Protein AF-A0A947B5B5-F1 (afdb_monomer_lite)

pLDDT: mean 92.44, std 7.15, range [61.03, 98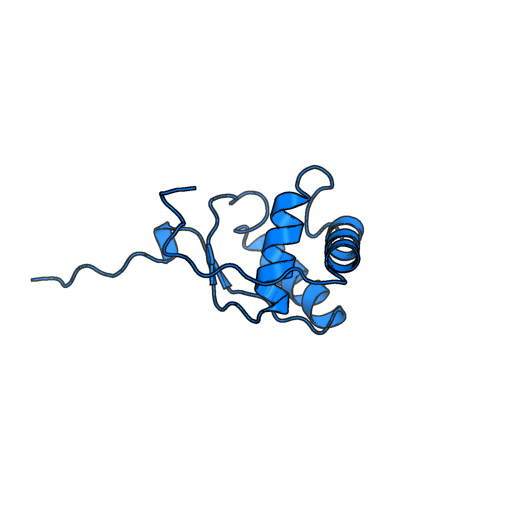.44]

Foldseek 3Di:
DVVCPPPDDDDDDPCLVVQLVLCCVLPLDPPVPSVVSSLQSVCFAVVPQEDEDPCCVRQVPPVSQVVSCVSCVVVVTHGHHYDYVVVVDDPDPDD

Structure (mmCIF, N/CA/C/O backbone):
data_AF-A0A947B5B5-F1
#
_entry.id   AF-A0A947B5B5-F1
#
loop_
_atom_site.group_PDB
_atom_site.id
_atom_site.type_symbol
_atom_site.label_atom_id
_atom_site.label_alt_id
_atom_site.label_comp_id
_atom_site.label_asym_id
_atom_site.label_entity_id
_atom_site.label_seq_id
_atom_site.pdbx_PDB_ins_code
_atom_site.Cartn_x
_atom_site.Cartn_y
_atom_site.Cartn_z
_atom_site.occupancy
_atom_site.B_iso_or_equiv
_atom_site.auth_seq_id
_atom_site.auth_comp_id
_atom_site.auth_asym_id
_atom_site.auth_atom_id
_atom_site.pdbx_PDB_model_num
ATOM 1 N N . LEU A 1 1 ? -8.585 -14.665 16.775 1.00 67.06 1 LEU A N 1
ATOM 2 C CA . LEU A 1 1 ? -9.285 -13.564 16.065 1.00 67.06 1 LEU A CA 1
ATOM 3 C C . LEU A 1 1 ? -10.072 -12.613 16.991 1.00 67.06 1 LEU A C 1
ATOM 5 O O . LEU A 1 1 ? -10.654 -11.665 16.486 1.00 67.06 1 LEU A O 1
ATOM 9 N N . ALA A 1 2 ? -10.053 -12.772 18.326 1.00 85.50 2 ALA A N 1
ATOM 10 C CA . ALA A 1 2 ? -10.834 -11.923 19.244 1.00 85.50 2 ALA A CA 1
ATOM 11 C C . ALA A 1 2 ? -10.512 -10.415 19.168 1.00 85.50 2 ALA A C 1
ATOM 13 O O . ALA A 1 2 ? -11.401 -9.599 19.363 1.00 85.50 2 ALA A O 1
ATOM 14 N N . LEU A 1 3 ? -9.268 -10.043 18.840 1.00 89.12 3 LEU A N 1
ATOM 15 C CA . LEU A 1 3 ? -8.840 -8.640 18.736 1.00 89.12 3 LEU A CA 1
ATOM 16 C C . LEU A 1 3 ? -9.349 -7.921 17.475 1.00 89.12 3 LEU A C 1
ATOM 18 O O . LEU A 1 3 ? -9.313 -6.699 17.424 1.00 89.12 3 LEU A O 1
ATOM 22 N N . VAL A 1 4 ? -9.810 -8.663 16.464 1.00 88.81 4 VAL A N 1
ATOM 23 C CA . VAL A 1 4 ? -10.283 -8.106 15.182 1.00 88.81 4 VAL A CA 1
ATOM 24 C C . VAL A 1 4 ? -11.781 -8.327 14.963 1.00 88.81 4 VAL A C 1
ATOM 26 O O . VAL A 1 4 ? -12.295 -8.013 13.899 1.00 88.81 4 VAL A O 1
ATOM 29 N N . SER A 1 5 ? -12.502 -8.844 15.964 1.00 8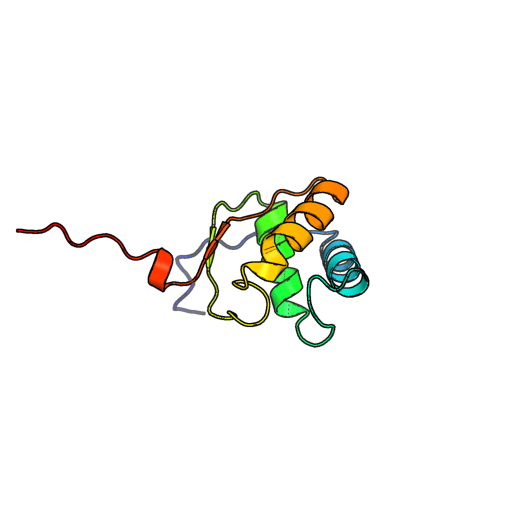9.88 5 SER A N 1
ATOM 30 C CA . SER A 1 5 ? -13.934 -9.164 15.856 1.00 89.88 5 SER A CA 1
ATOM 31 C C . SER A 1 5 ? -14.827 -7.941 15.619 1.00 89.88 5 SER A C 1
ATOM 33 O O . SER A 1 5 ? -15.911 -8.084 15.066 1.00 89.88 5 SER A O 1
ATOM 35 N N . GLY A 1 6 ? -14.377 -6.747 16.015 1.00 92.69 6 GLY A N 1
ATOM 36 C CA . GLY A 1 6 ? -15.068 -5.479 15.764 1.00 92.69 6 GLY A CA 1
ATOM 37 C C . GLY A 1 6 ? -14.709 -4.808 14.433 1.00 92.69 6 GLY A C 1
ATOM 38 O O . GLY A 1 6 ? -15.173 -3.699 14.182 1.00 92.69 6 GLY A O 1
ATOM 39 N N . ILE A 1 7 ? -13.862 -5.428 13.605 1.00 90.56 7 ILE A N 1
ATOM 40 C CA . ILE A 1 7 ? -13.406 -4.862 12.331 1.00 90.56 7 ILE A CA 1
ATOM 41 C C . ILE A 1 7 ? -14.154 -5.551 11.193 1.00 90.56 7 ILE A C 1
ATOM 43 O O . ILE A 1 7 ? -14.092 -6.772 11.044 1.00 90.56 7 ILE A O 1
ATOM 47 N N . SER A 1 8 ? -14.834 -4.762 10.363 1.00 90.94 8 SER A N 1
ATOM 48 C CA . SER A 1 8 ? -15.475 -5.267 9.149 1.00 90.94 8 SER A CA 1
ATOM 49 C C . SER A 1 8 ? -14.434 -5.848 8.194 1.00 90.94 8 SER A C 1
ATOM 51 O O . SER A 1 8 ? -13.437 -5.200 7.875 1.00 90.94 8 SER A O 1
ATOM 53 N N . SER A 1 9 ? -14.681 -7.067 7.719 1.00 90.75 9 SER A N 1
ATOM 54 C CA . SER A 1 9 ? -13.851 -7.708 6.701 1.00 90.75 9 SER A CA 1
ATOM 55 C C . SER A 1 9 ? -14.268 -7.240 5.306 1.00 90.75 9 SER A C 1
ATOM 57 O O . SER A 1 9 ? -15.458 -7.081 5.030 1.00 90.75 9 SER A O 1
ATOM 59 N N . LEU A 1 10 ? -13.287 -7.014 4.434 1.00 91.81 10 LEU A N 1
ATOM 60 C CA . LEU A 1 10 ? -13.530 -6.780 3.015 1.00 91.81 10 LEU A CA 1
ATOM 61 C C . LEU A 1 10 ? -13.789 -8.116 2.322 1.00 91.81 10 LEU A C 1
ATOM 63 O O . LEU A 1 10 ? -13.158 -9.124 2.646 1.00 91.81 10 LEU A O 1
ATOM 67 N N . SER A 1 11 ? -14.710 -8.120 1.362 1.00 94.06 11 SER A N 1
ATOM 68 C CA . SER A 1 11 ? -14.941 -9.299 0.530 1.00 94.06 11 SER A CA 1
ATOM 69 C C . SER A 1 11 ? -13.691 -9.630 -0.296 1.00 94.06 11 SER A C 1
ATOM 71 O O . SER A 1 11 ? -12.926 -8.726 -0.631 1.00 94.06 11 SER A O 1
ATOM 73 N N . PRO A 1 12 ? -13.464 -10.905 -0.643 1.00 92.50 12 PRO A N 1
ATOM 74 C CA . PRO A 1 12 ? -12.409 -11.261 -1.578 1.00 92.50 12 PRO A CA 1
ATOM 75 C C . PRO A 1 12 ? -12.605 -10.571 -2.930 1.00 92.50 12 PRO A C 1
ATOM 77 O O . PRO A 1 12 ? -13.731 -10.458 -3.416 1.00 92.50 12 PRO A O 1
ATOM 80 N N . ILE A 1 13 ? -11.506 -10.128 -3.535 1.00 92.81 13 ILE A N 1
ATOM 81 C CA . ILE A 1 13 ? -11.493 -9.589 -4.898 1.00 92.81 13 ILE A CA 1
ATOM 82 C C . ILE A 1 13 ? -11.188 -10.751 -5.841 1.00 92.81 13 ILE A C 1
ATOM 84 O O . ILE A 1 13 ? -10.168 -11.414 -5.667 1.00 92.81 13 ILE A O 1
ATOM 88 N N . GLU A 1 14 ? -12.050 -10.996 -6.829 1.00 91.00 14 GLU A N 1
ATOM 89 C CA . GLU A 1 14 ? -11.868 -12.102 -7.785 1.00 91.00 14 GLU A CA 1
ATOM 90 C C . GLU A 1 14 ? -10.563 -11.970 -8.586 1.00 91.00 14 GLU A C 1
ATOM 92 O O . GLU A 1 14 ? -9.869 -12.957 -8.796 1.00 91.00 14 GLU A O 1
ATOM 97 N N . ASP A 1 15 ? -10.188 -10.743 -8.958 1.00 92.06 15 ASP A N 1
ATOM 98 C CA . ASP A 1 15 ? -9.004 -10.442 -9.776 1.00 92.06 15 ASP A CA 1
ATOM 99 C C . ASP A 1 15 ? -7.757 -10.061 -8.945 1.00 92.06 15 ASP A C 1
ATOM 101 O O . ASP A 1 15 ? -6.845 -9.378 -9.414 1.00 92.06 15 ASP A O 1
ATOM 105 N N . LEU A 1 16 ? -7.714 -10.453 -7.665 1.00 94.88 16 LEU A N 1
ATOM 106 C CA . LEU A 1 16 ? -6.620 -10.072 -6.764 1.00 94.88 16 LEU A CA 1
ATOM 107 C C . LEU A 1 16 ? -5.258 -10.559 -7.267 1.00 94.88 16 LEU A C 1
ATOM 109 O O . LEU A 1 16 ? -4.290 -9.794 -7.258 1.00 94.88 16 LEU A O 1
ATOM 113 N N . ASP A 1 17 ? -5.188 -11.824 -7.679 1.00 94.62 17 ASP A N 1
ATOM 114 C CA . ASP A 1 17 ? -3.938 -12.456 -8.097 1.00 94.62 17 ASP A CA 1
ATOM 115 C C . ASP A 1 17 ? -3.351 -11.738 -9.313 1.00 94.62 17 ASP A C 1
ATOM 117 O O . ASP A 1 17 ? -2.157 -11.444 -9.332 1.00 94.62 17 ASP A O 1
ATOM 121 N N . HIS A 1 18 ? -4.197 -11.329 -10.262 1.00 96.69 18 HIS A N 1
ATOM 122 C CA . HIS A 1 18 ? -3.772 -10.549 -11.417 1.00 96.69 18 HIS A CA 1
ATOM 123 C C . HIS A 1 18 ? -3.168 -9.196 -11.016 1.00 96.69 18 HIS A C 1
ATOM 125 O O . HIS A 1 18 ? -2.080 -8.837 -11.471 1.00 96.69 18 HIS A O 1
ATOM 131 N N . ILE A 1 19 ? -3.824 -8.447 -10.122 1.00 97.25 19 ILE A N 1
ATOM 132 C CA . ILE A 1 19 ? -3.310 -7.149 -9.653 1.00 97.25 19 ILE A CA 1
ATOM 133 C C . ILE A 1 19 ? -1.951 -7.331 -8.959 1.00 97.25 19 ILE A C 1
ATOM 135 O O . ILE A 1 19 ? -1.007 -6.573 -9.204 1.00 97.25 19 ILE A O 1
ATOM 139 N N . VAL A 1 20 ? -1.827 -8.357 -8.113 1.00 96.69 20 VAL A N 1
ATOM 140 C CA . VAL A 1 20 ? -0.578 -8.682 -7.410 1.00 96.69 20 VAL A CA 1
ATOM 141 C C . VAL A 1 20 ? 0.524 -9.076 -8.392 1.00 96.69 20 VAL A C 1
ATOM 143 O O . VAL A 1 20 ? 1.656 -8.604 -8.262 1.00 96.69 20 VAL A O 1
ATOM 146 N N . GLU A 1 21 ? 0.210 -9.888 -9.400 1.00 96.62 21 GLU A N 1
ATOM 147 C CA . GLU A 1 21 ? 1.139 -10.248 -10.469 1.00 96.62 21 GLU A CA 1
ATOM 148 C C . GLU A 1 21 ? 1.625 -9.014 -11.229 1.00 96.62 21 GLU A C 1
ATOM 150 O O . GLU A 1 21 ? 2.832 -8.865 -11.431 1.00 96.62 21 GLU A O 1
ATOM 155 N N . VAL A 1 22 ? 0.731 -8.081 -11.579 1.00 97.69 22 VAL A N 1
ATOM 156 C CA . VAL A 1 22 ? 1.105 -6.817 -12.229 1.00 97.69 22 VAL A CA 1
ATOM 157 C C . VAL A 1 22 ? 2.034 -5.997 -11.333 1.00 97.69 22 VAL A C 1
ATOM 159 O O . VAL A 1 22 ? 3.053 -5.491 -11.815 1.00 97.69 22 VAL A O 1
ATOM 162 N N . TYR A 1 23 ? 1.750 -5.885 -10.034 1.00 97.31 23 TYR A N 1
ATOM 163 C CA . TYR A 1 23 ? 2.625 -5.186 -9.087 1.00 97.31 23 TYR A CA 1
ATOM 164 C C . TYR A 1 23 ? 4.018 -5.809 -9.011 1.00 97.31 23 TYR A C 1
ATOM 166 O O . TYR A 1 23 ? 5.021 -5.092 -9.016 1.00 97.31 23 TYR A O 1
ATOM 174 N N . VAL A 1 24 ? 4.099 -7.134 -8.962 1.00 95.62 24 VAL A N 1
ATOM 175 C CA . VAL A 1 24 ? 5.369 -7.860 -8.900 1.00 95.62 24 VAL A CA 1
ATOM 176 C C . VAL A 1 24 ? 6.139 -7.745 -10.218 1.00 95.62 24 VAL A C 1
ATOM 178 O O . VAL A 1 24 ? 7.337 -7.455 -10.202 1.00 95.62 24 VAL A O 1
ATOM 181 N N . ALA A 1 25 ? 5.468 -7.921 -11.358 1.00 96.94 25 ALA A N 1
ATOM 182 C CA . ALA A 1 25 ? 6.066 -7.828 -12.690 1.00 96.94 25 ALA A CA 1
ATOM 183 C C . ALA A 1 25 ? 6.601 -6.422 -12.994 1.00 96.94 25 ALA A C 1
ATOM 185 O O . ALA A 1 25 ? 7.612 -6.278 -13.677 1.00 96.94 25 ALA A O 1
ATOM 186 N N . ASN A 1 26 ? 5.958 -5.38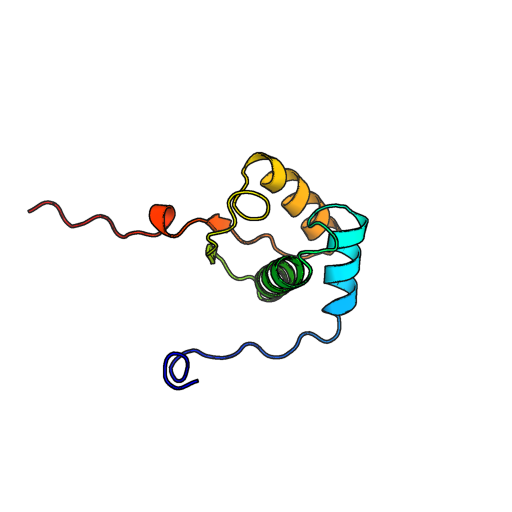9 -12.443 1.00 96.56 26 ASN A N 1
ATOM 187 C CA . ASN A 1 26 ? 6.396 -4.003 -12.567 1.00 96.56 26 ASN A CA 1
ATOM 188 C C . ASN A 1 26 ? 7.285 -3.547 -11.400 1.00 96.56 26 ASN A C 1
ATOM 190 O O . ASN A 1 26 ? 7.537 -2.359 -11.278 1.00 96.56 26 ASN A O 1
ATOM 194 N N . TYR A 1 27 ? 7.787 -4.436 -10.536 1.00 94.12 27 TYR A N 1
ATOM 195 C CA . TYR A 1 27 ? 8.681 -4.078 -9.419 1.00 94.12 27 TYR A CA 1
ATOM 196 C C . TYR A 1 27 ? 8.093 -3.053 -8.425 1.00 94.12 27 TYR A C 1
ATOM 198 O O . TYR A 1 27 ? 8.823 -2.355 -7.702 1.00 94.12 27 TYR A O 1
ATOM 206 N N . VAL A 1 28 ? 6.763 -2.971 -8.338 1.00 95.00 28 VAL A N 1
ATOM 207 C CA . VAL A 1 28 ? 6.080 -2.229 -7.274 1.00 95.00 28 VAL A CA 1
ATOM 208 C C . VAL A 1 28 ? 6.431 -2.862 -5.935 1.00 95.00 28 VAL A C 1
ATOM 210 O O . VAL A 1 28 ? 6.867 -2.149 -5.033 1.00 95.00 28 VAL A O 1
ATOM 213 N N . MET A 1 29 ? 6.374 -4.190 -5.843 1.00 93.00 29 MET A N 1
ATOM 214 C CA . MET A 1 29 ? 6.843 -4.965 -4.694 1.00 93.00 29 MET A CA 1
ATOM 215 C C . MET A 1 29 ? 7.786 -6.085 -5.141 1.00 93.00 29 MET A C 1
ATOM 217 O O . MET A 1 29 ? 7.638 -6.607 -6.247 1.00 93.00 29 MET A O 1
ATOM 221 N N . PRO A 1 30 ? 8.771 -6.470 -4.310 1.00 87.75 30 PRO A N 1
ATOM 222 C CA . PRO A 1 30 ? 9.584 -7.645 -4.591 1.00 87.75 30 PRO A CA 1
ATOM 223 C C . PRO A 1 30 ? 8.739 -8.923 -4.495 1.00 87.75 30 PRO A C 1
ATOM 225 O O . PRO A 1 30 ? 7.784 -8.994 -3.722 1.00 87.75 30 PRO A O 1
ATOM 228 N N . LYS A 1 31 ? 9.144 -9.972 -5.224 1.00 83.50 31 LYS A N 1
ATOM 229 C CA . LYS A 1 31 ? 8.468 -11.286 -5.238 1.00 83.50 31 LYS A CA 1
ATOM 230 C C . LYS A 1 31 ? 8.303 -11.922 -3.854 1.00 83.50 31 LYS A C 1
ATOM 232 O O . LYS A 1 31 ? 7.391 -12.708 -3.657 1.00 83.50 31 LYS A O 1
ATOM 237 N N . SER A 1 32 ? 9.179 -11.604 -2.904 1.00 85.88 32 SER A N 1
ATOM 238 C CA . SER A 1 32 ? 9.107 -12.111 -1.530 1.00 85.88 32 SER A CA 1
ATOM 239 C C . SER A 1 32 ? 8.037 -11.427 -0.669 1.00 85.88 32 SER A C 1
ATOM 241 O O . SER A 1 32 ? 7.729 -11.931 0.405 1.00 85.88 32 SER A O 1
ATOM 243 N N . LEU A 1 33 ? 7.472 -10.298 -1.114 1.00 84.94 33 LEU A N 1
ATOM 244 C CA . LEU A 1 33 ? 6.499 -9.491 -0.367 1.00 84.94 33 LEU A CA 1
ATOM 245 C C . LEU A 1 33 ? 5.129 -9.462 -1.061 1.00 84.94 33 LEU A C 1
ATOM 247 O O . LEU A 1 33 ? 4.499 -8.411 -1.189 1.00 84.94 33 LEU A O 1
ATOM 251 N N . THR A 1 34 ? 4.644 -10.625 -1.501 1.00 85.56 34 THR A N 1
ATOM 252 C CA . THR A 1 34 ? 3.309 -10.759 -2.116 1.00 85.56 34 THR A CA 1
ATOM 253 C C . THR A 1 34 ? 2.184 -10.339 -1.171 1.00 85.56 34 THR A C 1
ATOM 255 O O . THR A 1 34 ? 1.201 -9.760 -1.621 1.00 85.56 34 THR A O 1
ATOM 258 N N . GLY A 1 35 ? 2.349 -10.539 0.141 1.00 90.19 35 GLY A N 1
ATOM 259 C CA . GLY A 1 35 ? 1.396 -10.053 1.141 1.00 90.19 35 GLY A CA 1
ATOM 260 C C . GLY A 1 35 ? 1.225 -8.531 1.112 1.00 90.19 35 GLY A C 1
ATOM 261 O O . GLY A 1 35 ? 0.102 -8.040 1.130 1.00 90.19 35 GLY A O 1
ATOM 262 N N . ASP A 1 36 ? 2.312 -7.765 1.005 1.00 93.06 36 ASP A N 1
ATOM 263 C CA . ASP A 1 36 ? 2.243 -6.297 0.923 1.00 93.06 36 ASP A CA 1
ATOM 264 C C . ASP A 1 36 ? 1.640 -5.826 -0.404 1.00 93.06 36 ASP A C 1
ATOM 266 O O . ASP A 1 36 ? 0.871 -4.863 -0.431 1.00 93.06 36 ASP A O 1
ATOM 270 N N . ALA A 1 37 ? 1.943 -6.532 -1.498 1.00 95.56 37 ALA A N 1
ATOM 271 C CA . ALA A 1 37 ? 1.308 -6.297 -2.789 1.00 95.56 37 ALA A CA 1
ATOM 272 C C . ALA A 1 37 ? -0.213 -6.517 -2.711 1.00 95.56 37 ALA A C 1
ATOM 274 O O . ALA A 1 37 ? -0.970 -5.683 -3.205 1.00 95.56 37 ALA A O 1
ATOM 275 N N . ALA A 1 38 ? -0.663 -7.577 -2.030 1.00 95.81 38 ALA A N 1
ATOM 276 C CA . ALA A 1 38 ? -2.081 -7.852 -1.826 1.00 95.81 38 ALA A CA 1
ATOM 277 C C . ALA A 1 38 ? -2.759 -6.769 -0.971 1.00 95.81 38 ALA A C 1
ATOM 279 O O . ALA A 1 38 ? -3.822 -6.280 -1.344 1.00 95.81 38 ALA A O 1
ATOM 280 N N . HIS A 1 39 ? -2.143 -6.319 0.129 1.00 95.56 39 HIS A N 1
ATOM 281 C CA . HIS A 1 39 ? -2.701 -5.225 0.938 1.00 95.56 39 HIS A CA 1
ATOM 282 C C . HIS A 1 39 ? -2.844 -3.924 0.141 1.00 95.56 39 HIS A C 1
ATOM 284 O O . HIS A 1 39 ? -3.868 -3.246 0.246 1.00 95.56 39 HIS A O 1
ATOM 290 N N . LEU A 1 40 ? -1.847 -3.588 -0.685 1.00 97.19 40 LEU A N 1
ATOM 291 C CA . LEU A 1 40 ? -1.936 -2.450 -1.596 1.00 97.19 40 LEU A CA 1
ATOM 292 C C . LEU A 1 40 ? -3.064 -2.642 -2.617 1.00 97.19 40 LEU A C 1
ATOM 294 O O . LEU A 1 40 ? -3.823 -1.707 -2.846 1.00 97.19 40 LEU A O 1
ATOM 298 N N . ALA A 1 41 ? -3.212 -3.841 -3.187 1.00 97.38 41 ALA A N 1
ATOM 299 C CA . ALA A 1 41 ? -4.264 -4.154 -4.153 1.00 97.38 41 ALA A CA 1
ATOM 300 C C . ALA A 1 41 ? -5.659 -3.981 -3.538 1.00 97.38 41 ALA A C 1
ATOM 302 O O . ALA A 1 41 ? -6.487 -3.271 -4.105 1.00 97.38 41 ALA A O 1
ATOM 303 N N . TYR A 1 42 ? -5.889 -4.528 -2.340 1.00 97.62 42 TYR A N 1
ATOM 304 C CA . TYR A 1 42 ? -7.139 -4.344 -1.599 1.00 97.62 42 TYR A CA 1
ATOM 305 C C . TYR A 1 42 ? -7.434 -2.871 -1.320 1.00 97.62 42 TYR A C 1
ATOM 307 O O . TYR A 1 42 ? -8.536 -2.399 -1.598 1.00 97.62 42 TYR A O 1
ATOM 315 N N . ALA A 1 43 ? -6.455 -2.130 -0.796 1.00 97.38 43 ALA A N 1
ATOM 316 C CA . ALA A 1 43 ? -6.637 -0.718 -0.479 1.00 97.38 43 ALA A CA 1
ATOM 317 C C . ALA A 1 43 ? -6.971 0.108 -1.732 1.00 97.38 43 ALA A C 1
ATOM 319 O O . ALA A 1 43 ? -7.866 0.951 -1.706 1.00 97.38 43 ALA A O 1
ATOM 320 N N . SER A 1 44 ? -6.295 -0.181 -2.841 1.00 97.69 44 SER A N 1
ATOM 321 C CA . SER A 1 44 ? -6.510 0.449 -4.141 1.00 97.69 44 SER A CA 1
ATOM 322 C C . SER A 1 44 ? -7.859 0.120 -4.778 1.00 97.69 44 SER A C 1
ATOM 324 O O . SER A 1 44 ? -8.525 1.020 -5.292 1.00 97.69 44 SER A O 1
ATOM 326 N N . TYR A 1 45 ? -8.277 -1.144 -4.731 1.00 97.56 45 TYR A N 1
ATOM 327 C CA . TYR A 1 45 ? -9.543 -1.609 -5.295 1.00 97.56 45 TYR A CA 1
ATOM 328 C C . TYR A 1 45 ? -10.749 -1.049 -4.535 1.00 97.56 45 TYR A C 1
ATOM 330 O O . TYR A 1 45 ? -11.688 -0.532 -5.133 1.00 97.56 45 TYR A O 1
ATOM 338 N N . TYR A 1 46 ? -10.699 -1.076 -3.201 1.00 96.81 46 TYR A N 1
ATOM 339 C CA . TYR A 1 46 ? -11.787 -0.589 -2.350 1.00 96.81 46 TYR A CA 1
ATOM 340 C C . TYR A 1 46 ? -11.777 0.928 -2.115 1.00 96.81 46 TYR A C 1
ATOM 342 O O . TYR A 1 46 ? -12.557 1.420 -1.301 1.00 96.81 46 TYR A O 1
ATOM 350 N N . ASN A 1 47 ? -10.925 1.685 -2.815 1.00 96.56 47 ASN A N 1
ATOM 351 C CA . ASN A 1 47 ? -10.781 3.136 -2.639 1.00 96.56 47 ASN A CA 1
ATOM 352 C C . ASN A 1 47 ? -10.524 3.538 -1.178 1.00 96.56 47 ASN A C 1
ATOM 354 O O . ASN A 1 47 ? -11.036 4.544 -0.677 1.00 96.56 47 ASN A O 1
ATOM 358 N N . VAL A 1 48 ? -9.732 2.731 -0.471 1.00 96.44 48 VAL A N 1
ATOM 359 C CA . VAL A 1 48 ? -9.339 3.011 0.906 1.00 96.44 48 VAL A CA 1
ATOM 360 C C . VAL A 1 48 ? -8.475 4.265 0.909 1.00 96.44 48 VAL A C 1
ATOM 362 O O . VAL A 1 48 ? -7.490 4.367 0.184 1.00 96.44 48 VAL A O 1
ATOM 365 N N . LYS A 1 49 ? -8.829 5.233 1.755 1.00 95.56 49 LYS A N 1
ATOM 366 C CA . LYS A 1 49 ? -8.133 6.523 1.784 1.00 95.56 49 LYS A CA 1
ATOM 367 C C . LYS A 1 49 ? -6.691 6.410 2.289 1.00 95.56 49 LYS A C 1
ATOM 369 O O . LYS A 1 49 ? -5.805 7.043 1.726 1.00 95.56 49 LYS A O 1
ATOM 374 N N . TYR A 1 50 ? -6.465 5.609 3.331 1.00 95.75 50 TYR A N 1
ATOM 375 C CA . TYR A 1 50 ? -5.163 5.456 3.982 1.00 95.75 50 TYR A CA 1
ATOM 376 C C . TYR A 1 50 ? -4.776 3.984 4.104 1.00 95.75 50 TYR A C 1
ATOM 378 O O . TYR A 1 50 ? -5.538 3.193 4.659 1.00 95.75 50 TYR A O 1
ATOM 386 N N . LEU A 1 51 ? -3.573 3.631 3.650 1.00 96.00 51 LEU A N 1
ATOM 387 C CA . LEU A 1 51 ? -2.959 2.329 3.907 1.00 96.00 51 LEU A CA 1
ATOM 388 C C . LEU A 1 51 ? -1.872 2.499 4.967 1.00 96.00 51 LEU A C 1
ATOM 390 O O . LEU A 1 51 ? -0.797 3.035 4.696 1.00 96.00 51 LEU A O 1
ATOM 394 N N . LEU A 1 52 ? -2.173 2.044 6.180 1.00 95.56 52 LEU A N 1
ATOM 395 C CA . LEU A 1 52 ? -1.265 2.127 7.313 1.00 95.56 52 LEU A CA 1
ATOM 396 C C . LEU A 1 52 ? -0.250 0.980 7.298 1.00 95.56 52 LEU A C 1
ATOM 398 O O . LEU A 1 52 ? -0.640 -0.184 7.242 1.00 95.56 52 LEU A O 1
ATOM 402 N N . THR A 1 53 ? 1.046 1.284 7.383 1.00 94.88 53 THR A N 1
ATOM 403 C CA . THR A 1 53 ? 2.102 0.260 7.346 1.00 94.88 53 THR A CA 1
ATOM 404 C C . THR A 1 53 ? 3.360 0.658 8.118 1.00 94.88 53 THR A C 1
ATOM 406 O O . THR A 1 53 ? 3.709 1.832 8.213 1.00 94.88 53 THR A O 1
ATOM 409 N N . TRP A 1 54 ? 4.076 -0.342 8.634 1.00 94.06 54 TRP A N 1
ATOM 410 C CA . TRP A 1 54 ? 5.431 -0.189 9.180 1.00 94.06 54 TRP A CA 1
ATOM 411 C C . TRP A 1 54 ? 6.529 -0.509 8.155 1.00 94.06 54 TRP A C 1
ATOM 413 O O . TRP A 1 54 ? 7.711 -0.331 8.445 1.00 94.06 54 TRP A O 1
ATOM 423 N N . ASN A 1 55 ? 6.174 -0.983 6.955 1.00 91.62 55 ASN A N 1
ATOM 424 C CA . ASN A 1 55 ? 7.155 -1.296 5.923 1.00 91.62 55 ASN A CA 1
ATOM 425 C C . ASN A 1 55 ? 7.626 -0.018 5.210 1.00 91.62 55 ASN A C 1
ATOM 427 O O . ASN A 1 55 ? 7.167 0.313 4.114 1.00 91.62 55 ASN A O 1
ATOM 431 N N . CYS A 1 56 ? 8.578 0.679 5.829 1.00 91.75 56 CYS A N 1
ATOM 432 C CA . CYS A 1 56 ? 9.217 1.878 5.277 1.00 91.75 56 CYS A CA 1
ATOM 433 C C . CYS A 1 56 ? 10.201 1.576 4.135 1.00 91.75 56 CYS A C 1
ATOM 435 O O . CYS A 1 56 ? 10.571 2.478 3.387 1.00 91.75 56 CYS A O 1
ATOM 437 N N . ASN A 1 57 ? 10.620 0.317 3.968 1.00 89.12 57 ASN A N 1
ATOM 438 C CA . ASN A 1 57 ? 11.541 -0.069 2.899 1.00 89.12 57 ASN A CA 1
ATOM 439 C C . ASN A 1 57 ? 10.836 -0.098 1.537 1.00 89.12 57 ASN A C 1
ATOM 441 O O . ASN A 1 57 ? 11.425 0.303 0.528 1.00 89.12 57 ASN A O 1
ATOM 445 N N . HIS A 1 58 ? 9.570 -0.533 1.504 1.00 89.19 58 HIS A N 1
ATOM 446 C CA . HIS A 1 58 ? 8.852 -0.789 0.255 1.00 89.19 58 HIS A CA 1
ATOM 447 C C . HIS A 1 58 ? 7.526 -0.033 0.114 1.00 89.19 58 HIS A C 1
ATOM 449 O O . HIS A 1 58 ? 7.344 0.642 -0.898 1.00 89.19 58 HIS A O 1
ATOM 455 N N . LEU A 1 59 ? 6.604 -0.129 1.078 1.00 93.31 59 LEU A N 1
ATOM 456 C CA . LEU A 1 59 ? 5.291 0.520 0.968 1.00 93.31 59 LEU A CA 1
ATOM 457 C C . LEU A 1 59 ? 5.366 1.998 1.354 1.00 93.31 59 LEU A C 1
ATOM 459 O O . LEU A 1 59 ? 5.151 2.865 0.510 1.00 93.31 59 LEU A O 1
ATOM 463 N N . ALA A 1 60 ? 5.730 2.299 2.602 1.00 93.88 60 ALA A N 1
ATOM 464 C CA . ALA A 1 60 ? 5.877 3.667 3.106 1.00 93.88 60 ALA A CA 1
ATOM 465 C C . ALA A 1 60 ? 7.220 4.302 2.687 1.00 93.88 60 ALA A C 1
ATOM 467 O O . ALA A 1 60 ? 7.872 4.997 3.462 1.00 93.88 60 ALA A O 1
ATOM 468 N N . ASN A 1 61 ? 7.644 4.051 1.446 1.00 93.69 61 ASN A N 1
ATOM 469 C CA . ASN A 1 61 ? 8.838 4.631 0.850 1.00 93.69 61 ASN A CA 1
ATOM 470 C C . ASN A 1 61 ? 8.430 5.711 -0.160 1.00 93.69 61 ASN A C 1
ATOM 472 O O . ASN A 1 61 ? 7.876 5.411 -1.220 1.00 93.69 61 ASN A O 1
ATOM 476 N N . ALA A 1 62 ? 8.742 6.974 0.140 1.00 92.38 62 ALA A N 1
ATOM 477 C CA . ALA A 1 62 ? 8.379 8.110 -0.708 1.00 92.38 62 ALA A CA 1
ATOM 478 C C . ALA A 1 62 ? 8.909 7.986 -2.150 1.00 92.38 62 ALA A C 1
ATOM 480 O O . ALA A 1 62 ? 8.213 8.370 -3.089 1.00 92.38 62 ALA A O 1
ATOM 481 N N . ASN A 1 63 ? 10.077 7.361 -2.344 1.00 92.75 63 ASN A N 1
ATOM 482 C CA . ASN A 1 63 ? 10.664 7.149 -3.672 1.00 92.75 63 ASN A CA 1
ATOM 483 C C . ASN A 1 63 ? 9.846 6.176 -4.536 1.00 92.75 63 ASN A C 1
ATOM 485 O O . ASN A 1 63 ? 9.964 6.177 -5.758 1.00 92.75 63 ASN A O 1
ATOM 489 N N . LYS A 1 64 ? 9.001 5.340 -3.918 1.00 93.06 64 LYS A N 1
ATOM 490 C CA . LYS A 1 64 ? 8.146 4.372 -4.618 1.00 93.06 64 LYS A CA 1
ATOM 491 C C . LYS A 1 64 ? 6.740 4.899 -4.885 1.00 93.06 64 LYS A C 1
ATOM 493 O O . LYS A 1 64 ? 6.053 4.344 -5.739 1.00 93.06 64 LYS A O 1
ATOM 498 N N . ARG A 1 65 ? 6.326 5.986 -4.223 1.00 93.81 65 ARG A N 1
ATOM 499 C CA . ARG A 1 65 ? 4.967 6.542 -4.325 1.00 93.81 65 ARG A CA 1
ATOM 500 C C . ARG A 1 65 ? 4.568 6.855 -5.767 1.00 93.81 65 ARG A C 1
ATOM 502 O O . ARG A 1 65 ? 3.512 6.415 -6.204 1.00 93.81 65 ARG A O 1
ATOM 509 N N . GLY A 1 66 ? 5.418 7.568 -6.508 1.00 96.62 66 GLY A N 1
ATOM 510 C CA . GLY A 1 66 ? 5.131 7.915 -7.904 1.00 96.62 66 GLY A CA 1
ATOM 511 C C . GLY A 1 66 ? 4.987 6.680 -8.796 1.00 96.62 66 GLY A C 1
ATOM 512 O O . GLY A 1 66 ? 4.085 6.608 -9.625 1.00 96.62 66 GLY A O 1
ATOM 513 N N . HIS A 1 67 ? 5.822 5.663 -8.573 1.00 97.31 67 HIS A N 1
ATOM 514 C CA . HIS A 1 67 ? 5.735 4.410 -9.316 1.00 97.31 67 HIS A CA 1
ATOM 515 C C . HIS A 1 67 ? 4.425 3.662 -9.023 1.00 97.31 67 HIS A C 1
ATOM 517 O O . HIS A 1 67 ? 3.742 3.251 -9.957 1.00 97.31 67 HIS A O 1
ATOM 523 N N . ILE A 1 68 ? 4.032 3.553 -7.750 1.00 97.56 68 ILE A N 1
ATOM 524 C CA . ILE A 1 68 ? 2.750 2.952 -7.349 1.00 97.56 68 ILE A CA 1
ATOM 525 C C . ILE A 1 68 ? 1.579 3.670 -8.034 1.00 97.56 68 ILE A C 1
ATOM 527 O O . ILE A 1 68 ? 0.710 3.020 -8.605 1.00 97.56 68 ILE A O 1
ATOM 531 N N . GLN A 1 69 ? 1.584 5.007 -8.034 1.00 98.06 69 GLN A N 1
ATOM 532 C CA . GLN A 1 69 ? 0.537 5.807 -8.677 1.00 98.06 69 GLN A CA 1
ATOM 533 C C . GLN A 1 69 ? 0.418 5.5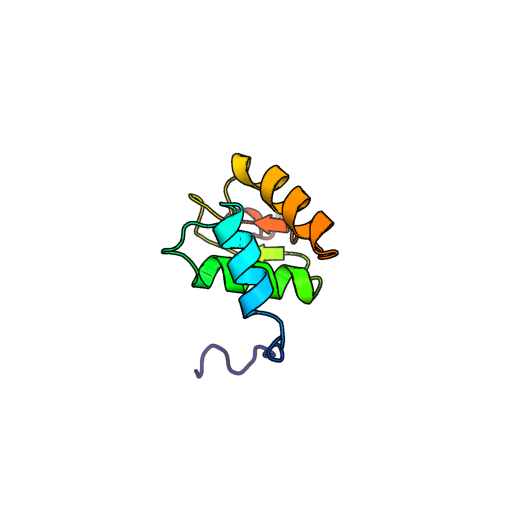21 -10.175 1.00 98.06 69 GLN A C 1
ATOM 535 O O . GLN A 1 69 ? -0.687 5.349 -10.680 1.00 98.06 69 GLN A O 1
ATOM 540 N N . ILE A 1 70 ? 1.546 5.425 -10.883 1.00 98.44 70 ILE A N 1
ATOM 541 C CA . ILE A 1 70 ? 1.561 5.128 -12.321 1.00 98.44 70 ILE A CA 1
ATOM 542 C C . ILE A 1 70 ? 0.981 3.738 -12.601 1.00 98.44 70 ILE A C 1
ATOM 544 O O . ILE A 1 70 ? 0.174 3.591 -13.518 1.00 98.44 70 ILE A O 1
ATOM 548 N N . ILE A 1 71 ? 1.385 2.720 -11.837 1.00 98.44 71 ILE A N 1
ATOM 549 C CA . ILE A 1 71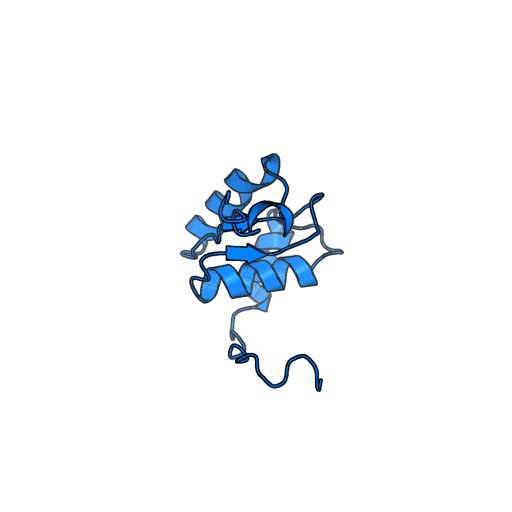 ? 0.911 1.349 -12.060 1.00 98.44 71 ILE A CA 1
ATOM 550 C C . ILE A 1 71 ? -0.576 1.222 -11.729 1.00 98.44 71 ILE A C 1
ATOM 552 O O . ILE A 1 71 ? -1.326 0.690 -12.543 1.00 98.44 71 ILE A O 1
ATOM 556 N N . ASN A 1 72 ? -1.033 1.787 -10.612 1.00 98.25 72 ASN A N 1
ATOM 557 C CA . ASN A 1 72 ? -2.453 1.779 -10.264 1.00 98.25 72 ASN A CA 1
ATOM 558 C C . ASN A 1 72 ? -3.299 2.518 -11.303 1.00 98.25 72 ASN A C 1
ATOM 560 O O . ASN A 1 72 ? -4.332 2.000 -11.712 1.00 98.25 72 ASN A O 1
ATOM 564 N N . ALA A 1 73 ? -2.843 3.677 -11.790 1.00 98.38 73 ALA A N 1
ATOM 565 C CA . ALA A 1 73 ? -3.549 4.424 -12.827 1.00 98.38 73 ALA A CA 1
ATOM 566 C C . ALA A 1 73 ? -3.708 3.611 -14.123 1.00 98.38 73 ALA A C 1
ATOM 568 O O . ALA A 1 73 ? -4.768 3.650 -14.741 1.00 98.38 73 ALA A O 1
ATOM 569 N N . ARG A 1 74 ? -2.691 2.828 -14.514 1.00 98.06 74 ARG A N 1
ATOM 570 C CA . ARG A 1 74 ? -2.774 1.916 -15.672 1.00 98.06 74 ARG A CA 1
ATOM 571 C C . ARG A 1 74 ? -3.787 0.791 -15.470 1.00 98.06 74 ARG A C 1
ATOM 573 O O . ARG A 1 74 ? -4.388 0.355 -16.443 1.00 98.06 74 ARG A O 1
ATOM 580 N N . LEU A 1 75 ? -3.971 0.346 -14.229 1.00 97.25 75 LEU A N 1
ATOM 581 C CA . LEU A 1 75 ? -4.973 -0.652 -13.850 1.00 97.25 75 LEU A CA 1
ATOM 582 C C . LEU A 1 75 ? -6.364 -0.041 -13.604 1.00 97.25 75 LEU A C 1
ATOM 584 O O . LEU A 1 75 ? -7.296 -0.768 -13.280 1.00 97.25 75 LEU A O 1
ATOM 588 N N . GLY A 1 76 ? -6.519 1.284 -13.714 1.00 97.69 76 GLY A N 1
ATOM 589 C CA . GLY A 1 76 ? -7.767 1.973 -13.372 1.00 97.69 76 GLY A CA 1
ATOM 590 C C . GLY A 1 76 ? -8.091 1.969 -11.872 1.00 97.69 76 GLY A C 1
ATOM 591 O O . GLY A 1 76 ? -9.242 2.171 -11.494 1.00 97.69 76 GLY A O 1
ATOM 592 N N . LEU A 1 77 ? -7.097 1.736 -11.011 1.00 98.00 77 LEU A N 1
ATOM 593 C CA . LEU A 1 77 ? -7.253 1.654 -9.561 1.00 98.00 77 LEU A CA 1
ATOM 594 C C . LEU A 1 77 ? -6.879 2.968 -8.872 1.00 98.00 77 LEU A C 1
ATOM 596 O O . LEU A 1 77 ? -6.022 3.724 -9.338 1.00 98.00 77 LEU A O 1
ATOM 600 N N . SER A 1 78 ? -7.454 3.204 -7.692 1.00 97.94 78 SER A N 1
ATOM 601 C CA . SER A 1 78 ? -7.015 4.305 -6.833 1.00 97.94 78 SER A CA 1
ATOM 602 C C . SER A 1 78 ? -5.654 4.011 -6.194 1.00 97.94 78 SER A C 1
ATOM 604 O O . SER A 1 78 ? -5.217 2.861 -6.079 1.00 97.94 78 SER A O 1
ATOM 606 N N . THR A 1 79 ? -4.956 5.049 -5.740 1.00 98.12 79 THR A N 1
ATOM 607 C CA . THR A 1 79 ? -3.767 4.880 -4.897 1.00 98.12 79 THR A CA 1
ATOM 608 C C . THR A 1 79 ? -4.064 5.425 -3.508 1.00 98.12 79 THR A C 1
ATOM 610 O O . THR A 1 79 ? -4.263 6.637 -3.388 1.00 98.12 79 THR A O 1
ATOM 613 N N . PRO A 1 80 ? -4.081 4.572 -2.466 1.00 97.69 80 PRO A N 1
ATOM 614 C CA . PRO A 1 80 ? -4.262 5.036 -1.098 1.00 97.69 80 PRO A CA 1
ATOM 615 C C . PRO A 1 80 ? -3.097 5.939 -0.690 1.00 97.69 80 PRO A C 1
ATOM 617 O O . PRO A 1 80 ? -1.972 5.804 -1.184 1.00 97.69 80 PRO A O 1
ATOM 620 N N . GLU A 1 81 ? -3.327 6.825 0.270 1.00 96.69 81 GLU A N 1
ATOM 621 C CA . GLU A 1 81 ? -2.225 7.491 0.946 1.00 96.69 81 GLU A CA 1
ATOM 622 C C . GLU A 1 81 ? -1.524 6.476 1.860 1.00 96.69 81 GLU A C 1
ATOM 624 O O . GLU A 1 81 ? -2.092 5.993 2.840 1.00 96.69 81 GLU A O 1
ATOM 629 N N . ILE A 1 82 ? -0.298 6.094 1.498 1.00 96.38 82 ILE A N 1
ATOM 630 C CA . ILE A 1 82 ? 0.480 5.112 2.254 1.00 96.38 82 ILE A CA 1
ATOM 631 C C . ILE A 1 82 ? 1.226 5.844 3.361 1.00 96.38 82 ILE A C 1
ATOM 633 O O . ILE A 1 82 ? 2.092 6.678 3.089 1.00 96.38 82 ILE A O 1
ATOM 637 N N . VAL A 1 83 ? 0.877 5.531 4.604 1.00 95.88 83 VAL A N 1
ATOM 638 C CA . VAL A 1 83 ? 1.321 6.273 5.785 1.00 95.88 83 VAL A CA 1
ATOM 639 C C . VAL A 1 83 ? 1.840 5.334 6.864 1.00 95.88 83 VAL A C 1
ATOM 641 O O . VAL A 1 83 ? 1.397 4.195 7.010 1.00 95.88 83 VAL A O 1
ATOM 644 N N . THR A 1 84 ? 2.789 5.831 7.645 1.00 95.50 84 THR A N 1
ATOM 645 C CA . THR A 1 84 ? 3.252 5.177 8.870 1.00 95.50 84 THR A CA 1
ATOM 646 C C . THR A 1 84 ? 2.363 5.565 10.052 1.00 95.50 84 THR A C 1
ATOM 648 O O . THR A 1 84 ? 1.728 6.622 10.016 1.00 95.50 84 THR A O 1
ATOM 651 N N . PRO A 1 85 ? 2.322 4.777 11.142 1.00 93.38 85 PRO A N 1
ATOM 652 C CA . PRO A 1 85 ? 1.512 5.132 12.312 1.00 93.38 85 PRO A CA 1
ATOM 653 C C . PRO A 1 85 ? 1.871 6.481 12.920 1.00 93.38 85 PRO A C 1
ATOM 655 O O . PRO A 1 85 ? 0.982 7.203 13.361 1.00 93.38 85 PRO A O 1
ATOM 658 N N . LEU A 1 86 ? 3.144 6.873 12.829 1.00 92.12 86 LEU A N 1
ATOM 659 C CA . LEU A 1 86 ? 3.616 8.184 13.271 1.00 92.12 86 LEU A CA 1
ATOM 660 C C . LEU A 1 86 ? 2.947 9.352 12.526 1.00 92.12 86 LEU A C 1
ATOM 662 O O . LEU A 1 86 ? 2.815 10.430 13.094 1.00 92.12 86 LEU A O 1
ATOM 666 N N . GLN A 1 87 ? 2.490 9.142 11.289 1.00 92.12 87 GLN A N 1
ATOM 667 C CA . GLN A 1 87 ? 1.816 10.160 10.473 1.00 92.12 87 GLN A CA 1
ATOM 668 C C . GLN A 1 87 ? 0.298 10.226 10.705 1.00 92.12 87 GLN A C 1
ATOM 670 O O . GLN A 1 87 ? -0.350 11.131 10.189 1.00 92.12 87 GLN A O 1
ATOM 675 N N . LEU A 1 88 ? -0.277 9.278 11.453 1.00 89.81 88 LEU A N 1
ATOM 676 C CA . LEU A 1 88 ? -1.718 9.195 11.730 1.00 89.81 88 LEU A CA 1
ATOM 677 C C . LEU A 1 88 ? -2.078 9.501 13.190 1.00 89.81 88 LEU A C 1
ATOM 679 O O . LEU A 1 88 ? -3.249 9.397 13.569 1.00 89.81 88 LEU A O 1
ATOM 683 N N . PHE A 1 89 ? -1.104 9.883 14.019 1.00 86.69 89 PHE A N 1
ATOM 684 C CA . PHE A 1 89 ? -1.397 10.327 15.375 1.00 86.69 89 PHE A CA 1
ATOM 685 C C . PHE A 1 89 ? -2.212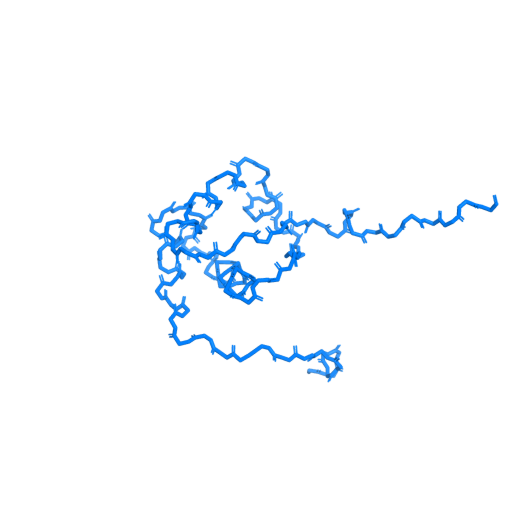 11.618 15.363 1.00 86.69 89 PHE A C 1
ATOM 687 O O . PHE A 1 89 ? -1.982 12.529 14.570 1.00 86.69 89 PHE A O 1
ATOM 694 N N . LYS A 1 90 ? -3.191 11.683 16.265 1.00 80.06 90 LYS A N 1
ATOM 695 C CA . LYS A 1 90 ? -3.949 12.908 16.502 1.00 80.06 90 LYS A CA 1
ATOM 696 C C . LYS A 1 90 ? -3.050 13.886 17.243 1.00 80.06 90 LYS A C 1
ATOM 698 O O . LYS A 1 90 ? -2.359 13.484 18.176 1.00 80.06 90 LYS A O 1
ATOM 703 N N . GLU A 1 91 ? -3.104 15.157 16.865 1.00 80.44 91 GLU A N 1
ATOM 704 C CA . GLU A 1 91 ? -2.534 16.208 17.699 1.00 80.44 91 GLU A CA 1
ATOM 705 C C . GLU A 1 91 ? -3.219 16.166 19.068 1.00 80.44 91 GLU A C 1
ATOM 707 O O . GLU A 1 91 ? -4.452 16.200 19.165 1.00 80.44 91 GLU A O 1
ATOM 712 N N . GLU A 1 92 ? -2.430 16.057 20.135 1.00 79.75 92 GLU A N 1
ATOM 713 C CA . GLU A 1 92 ? -2.952 16.296 21.472 1.00 79.75 92 GLU A CA 1
ATOM 714 C C . GLU A 1 92 ? -3.415 17.750 21.527 1.00 79.75 92 GLU A C 1
ATOM 716 O O . GLU A 1 92 ? -2.686 18.666 21.132 1.00 79.75 92 GLU A O 1
ATOM 721 N N . LYS A 1 93 ? -4.650 17.978 21.988 1.00 67.56 93 LYS A N 1
ATOM 722 C CA . LYS A 1 93 ? -5.103 19.342 22.254 1.00 67.56 93 LYS A CA 1
ATOM 723 C C . LYS A 1 93 ? -4.138 19.937 23.272 1.00 67.56 93 LYS A C 1
ATOM 725 O O . LYS A 1 93 ? -4.074 19.460 24.403 1.00 67.56 93 LYS A O 1
ATOM 730 N N . ARG A 1 94 ? -3.385 20.955 22.855 1.00 61.03 94 ARG A N 1
ATOM 731 C CA . ARG A 1 94 ? -2.592 21.766 23.777 1.00 61.03 94 ARG A CA 1
ATOM 732 C C . ARG A 1 94 ? -3.568 22.331 24.831 1.00 61.03 94 ARG A C 1
ATOM 734 O O . ARG A 1 94 ? -4.641 22.777 24.411 1.00 61.03 94 ARG A O 1
ATOM 741 N N . PRO A 1 95 ? -3.267 22.222 26.139 1.00 64.94 95 PRO A N 1
ATOM 742 C CA . PRO A 1 95 ? -4.128 22.768 27.187 1.00 64.94 95 PRO A CA 1
ATOM 743 C C . PRO A 1 95 ? -4.337 24.277 27.025 1.00 64.94 95 PRO A C 1
ATOM 745 O O . PRO A 1 95 ? -3.425 24.946 26.481 1.00 64.94 95 PRO A O 1
#

Radius of gyration: 14.59 Å; chains: 1; bounding box: 27×36×43 Å

Secondary structure (DSSP, 8-state):
-GGGTTSPPPPPPTTHHHHHHHHHHTTSS-GGGHHHHHHHHHHHHTT-SEEE-S-TTTTS-HHHHHHHHHHHHHTT----EEE-GGGSPPPP---

Sequence (95 aa):
LALVSGISSLSPIEDLDHIVEVYVANYVMPKSLTGDAAHLAYASYYNVKYLLTWNCNHLANANKRGHIQIINARLGLSTPEIVTPLQLFKEEKRP